Protein AF-A0A0V0JAF9-F1 (afdb_monomer_lite)

Organism: Schistocephalus solidus (NCBI:txid70667)

Structure (mmCIF, N/CA/C/O backbone):
data_AF-A0A0V0JAF9-F1
#
_entry.id   AF-A0A0V0JAF9-F1
#
loop_
_atom_site.group_PDB
_atom_site.id
_atom_site.type_symbol
_atom_site.label_atom_id
_atom_site.label_alt_id
_atom_site.label_comp_id
_atom_site.label_asym_id
_atom_site.label_entity_id
_atom_site.label_seq_id
_atom_site.pdbx_PDB_ins_code
_atom_site.Cartn_x
_atom_site.Cartn_y
_atom_site.Cartn_z
_atom_site.occupancy
_atom_site.B_iso_or_equiv
_atom_site.auth_seq_id
_atom_site.auth_comp_id
_atom_site.auth_asym_id
_atom_site.auth_atom_id
_atom_site.pdbx_PDB_model_num
ATOM 1 N N . MET A 1 1 ? 17.441 -32.009 44.422 1.00 49.28 1 MET A N 1
ATOM 2 C CA . MET A 1 1 ? 18.018 -32.327 43.093 1.00 49.28 1 MET A CA 1
ATOM 3 C C . MET A 1 1 ? 17.038 -32.180 41.913 1.00 49.28 1 MET A C 1
ATOM 5 O O . MET A 1 1 ? 17.427 -32.505 40.806 1.00 49.28 1 MET A O 1
ATOM 9 N N . CYS A 1 2 ? 15.833 -31.607 42.082 1.00 42.22 2 CYS A N 1
ATOM 10 C CA . CYS A 1 2 ? 14.922 -31.276 40.962 1.00 42.22 2 CYS A CA 1
ATOM 11 C C . CYS A 1 2 ? 14.940 -29.795 40.531 1.00 42.22 2 CYS A C 1
ATOM 13 O O . CYS A 1 2 ? 14.316 -29.450 39.538 1.00 42.22 2 CYS A O 1
ATOM 15 N N . LEU A 1 3 ? 15.659 -28.916 41.239 1.00 40.66 3 LEU A N 1
ATOM 16 C CA . LEU A 1 3 ? 15.696 -27.472 40.948 1.00 40.66 3 LEU A CA 1
ATOM 17 C C . LEU A 1 3 ? 16.784 -27.053 39.940 1.00 40.66 3 LEU A C 1
ATOM 19 O O . LEU A 1 3 ? 16.809 -25.902 39.525 1.00 40.66 3 LEU A O 1
ATOM 23 N N . LEU A 1 4 ? 17.661 -27.972 39.518 1.00 44.88 4 LEU A N 1
ATOM 24 C CA . LEU A 1 4 ? 18.767 -27.685 38.589 1.00 44.88 4 LEU A CA 1
ATOM 25 C C . LEU A 1 4 ? 18.471 -28.043 37.122 1.00 44.88 4 LEU A C 1
ATOM 27 O O . LEU A 1 4 ? 19.238 -27.659 36.247 1.00 44.88 4 LEU A O 1
ATOM 31 N N . LEU A 1 5 ? 17.358 -28.726 36.829 1.00 45.47 5 LEU A N 1
ATOM 32 C CA . LEU A 1 5 ? 16.983 -29.101 35.455 1.00 45.47 5 LEU A CA 1
ATOM 33 C C . LEU A 1 5 ? 16.088 -28.068 34.749 1.00 45.47 5 LEU A C 1
ATOM 35 O O . LEU A 1 5 ? 15.947 -28.127 33.534 1.00 45.47 5 LEU A O 1
ATOM 39 N N . ALA A 1 6 ? 15.546 -27.079 35.468 1.00 48.38 6 ALA A N 1
ATOM 40 C CA . ALA A 1 6 ? 14.730 -26.015 34.869 1.00 48.38 6 ALA A CA 1
ATOM 41 C C . ALA A 1 6 ? 15.555 -24.930 34.145 1.00 48.38 6 ALA A C 1
ATOM 43 O O . ALA A 1 6 ? 14.993 -24.114 33.422 1.00 48.38 6 ALA A O 1
ATOM 44 N N . LEU A 1 7 ? 16.885 -24.923 34.307 1.00 47.88 7 LEU A N 1
ATOM 45 C CA . LEU A 1 7 ? 17.775 -23.975 33.626 1.00 47.88 7 LEU A CA 1
ATOM 46 C C . LEU A 1 7 ? 18.243 -24.462 32.244 1.00 47.88 7 LEU A C 1
ATOM 48 O O . LEU A 1 7 ? 18.762 -23.662 31.475 1.00 47.88 7 LEU A O 1
ATOM 52 N N . PHE A 1 8 ? 18.040 -25.741 31.902 1.00 49.44 8 PHE A N 1
ATOM 53 C CA . PHE A 1 8 ? 18.530 -26.314 30.639 1.00 49.44 8 PHE A CA 1
ATOM 54 C C . PHE A 1 8 ? 17.465 -26.425 29.535 1.00 49.44 8 PHE A C 1
ATOM 56 O O . PHE A 1 8 ? 17.809 -26.626 28.375 1.00 49.44 8 PHE A O 1
ATOM 63 N N . THR A 1 9 ? 16.181 -26.237 29.854 1.00 56.19 9 THR A N 1
ATOM 64 C CA . THR A 1 9 ? 15.072 -26.310 28.877 1.00 56.19 9 THR A CA 1
ATOM 65 C C . THR A 1 9 ? 14.263 -25.014 28.783 1.00 56.19 9 THR A C 1
ATOM 67 O O . THR A 1 9 ? 13.082 -25.039 28.455 1.00 56.19 9 THR A O 1
ATOM 70 N N . GLY A 1 10 ? 14.881 -23.870 29.085 1.00 50.91 10 GLY A N 1
ATOM 71 C CA . GLY A 1 10 ? 14.253 -22.547 28.968 1.00 50.91 10 GLY A CA 1
ATOM 72 C C . GLY A 1 10 ? 14.677 -21.742 27.737 1.00 50.91 10 GLY A C 1
ATOM 73 O O . GLY A 1 10 ? 14.163 -20.650 27.533 1.00 50.91 10 GLY A O 1
ATOM 74 N N . LEU A 1 11 ? 15.603 -22.259 26.920 1.00 54.09 11 LEU A N 1
ATOM 75 C CA . LEU A 1 11 ? 16.104 -21.605 25.699 1.00 54.09 11 LEU A CA 1
ATOM 76 C C . LEU A 1 11 ? 15.430 -22.130 24.414 1.00 54.09 11 LEU A C 1
ATOM 78 O O . LEU A 1 11 ? 15.958 -21.965 23.321 1.00 54.09 11 LEU A O 1
ATOM 82 N N . PHE A 1 12 ? 14.287 -22.806 24.557 1.00 44.28 12 PHE A N 1
ATOM 83 C CA . PHE A 1 12 ? 13.551 -23.445 23.461 1.00 44.28 12 PHE A CA 1
ATOM 84 C C . PHE A 1 12 ? 12.079 -23.022 23.383 1.00 44.28 12 PHE A C 1
ATOM 86 O O . PHE A 1 12 ? 11.300 -23.655 22.684 1.00 44.28 12 PHE A O 1
ATOM 93 N N . PHE A 1 13 ? 11.699 -21.895 23.991 1.00 40.84 13 PHE A N 1
ATOM 94 C CA . PHE A 1 13 ? 10.729 -21.045 23.304 1.00 40.84 13 PHE A CA 1
ATOM 95 C C . PHE A 1 13 ? 11.521 -20.205 22.307 1.00 40.84 13 PHE A C 1
ATOM 97 O O . PHE A 1 13 ? 11.703 -19.000 22.462 1.00 40.84 13 PHE A O 1
ATOM 104 N N . VAL A 1 14 ? 11.976 -20.881 21.246 1.00 47.12 14 VAL A N 1
ATOM 105 C CA . VAL A 1 14 ? 11.866 -20.280 19.926 1.00 47.12 14 VAL A CA 1
ATOM 106 C C . VAL A 1 14 ? 10.374 -20.000 19.811 1.00 47.12 14 VAL A C 1
ATOM 108 O O . VAL A 1 14 ? 9.585 -20.852 19.416 1.00 47.12 14 VAL A O 1
ATOM 111 N N . THR A 1 15 ? 9.955 -18.817 20.260 1.00 45.69 15 THR A N 1
ATOM 112 C CA . THR A 1 15 ? 8.902 -18.140 19.540 1.00 45.69 15 THR A CA 1
ATOM 113 C C . THR A 1 15 ? 9.392 -18.198 18.112 1.00 45.69 15 THR A C 1
ATOM 115 O O . THR A 1 15 ? 10.380 -17.559 17.744 1.00 45.69 15 THR A O 1
ATOM 118 N N . GLU A 1 16 ? 8.763 -19.072 17.337 1.00 41.47 16 GLU A N 1
ATOM 119 C CA . GLU A 1 16 ? 8.655 -18.913 15.908 1.00 41.47 16 GLU A CA 1
ATOM 120 C C . GLU A 1 16 ? 8.063 -17.516 15.745 1.00 41.47 16 GLU A C 1
ATOM 122 O O . GLU A 1 16 ? 6.856 -17.304 15.677 1.00 41.47 16 GLU A O 1
ATOM 127 N N . CYS A 1 17 ? 8.934 -16.509 15.790 1.00 39.41 17 CYS A N 1
ATOM 128 C CA . CYS A 1 17 ? 8.688 -15.267 15.125 1.00 39.41 17 CYS A CA 1
ATOM 129 C C . CYS A 1 17 ? 8.590 -15.734 13.686 1.00 39.41 17 CYS A C 1
ATOM 131 O O . CYS A 1 17 ? 9.607 -15.979 13.034 1.00 39.41 17 CYS A O 1
ATOM 133 N N . SER A 1 18 ? 7.363 -15.998 13.239 1.00 41.38 18 SER A N 1
ATOM 134 C CA . SER A 1 18 ? 7.037 -16.136 11.839 1.00 41.38 18 SER A CA 1
ATOM 135 C C . SER A 1 18 ? 7.357 -14.779 11.222 1.00 41.38 18 SER A C 1
ATOM 137 O O . SER A 1 18 ? 6.475 -13.960 10.970 1.00 41.38 18 SER A O 1
ATOM 139 N N . ALA A 1 19 ? 8.646 -14.511 11.036 1.00 46.09 19 ALA A N 1
ATOM 140 C CA . ALA A 1 19 ? 9.159 -13.516 10.134 1.00 46.09 19 ALA A CA 1
ATOM 141 C C . ALA A 1 19 ? 8.820 -14.051 8.745 1.00 46.09 19 ALA A C 1
ATOM 143 O O . ALA A 1 19 ? 9.664 -14.580 8.030 1.00 46.09 19 ALA A O 1
ATOM 144 N N . GLN A 1 20 ? 7.530 -13.995 8.407 1.00 49.56 20 GLN A N 1
ATOM 145 C CA . GLN A 1 20 ? 7.102 -14.080 7.030 1.00 49.56 20 GLN A CA 1
ATOM 146 C C . GLN A 1 20 ? 7.801 -12.914 6.338 1.00 49.56 20 GLN A C 1
ATOM 148 O O . GLN A 1 20 ? 7.602 -11.766 6.756 1.00 49.56 20 GLN A O 1
ATOM 153 N N . PRO A 1 21 ? 8.677 -13.171 5.354 1.00 45.22 21 PRO A N 1
ATOM 154 C CA . PRO A 1 21 ? 9.249 -12.089 4.582 1.00 45.22 21 PRO A CA 1
ATOM 155 C C . PRO A 1 21 ? 8.079 -11.321 3.964 1.00 45.22 21 PRO A C 1
ATOM 157 O O . PRO A 1 21 ? 7.233 -11.921 3.311 1.00 45.22 21 PRO A O 1
ATOM 160 N N . GLY A 1 22 ? 8.022 -10.023 4.277 1.00 56.38 22 GLY A N 1
ATOM 161 C CA . GLY A 1 22 ? 7.146 -8.989 3.726 1.00 56.38 22 GLY A CA 1
ATOM 162 C C . GLY A 1 22 ? 5.855 -9.474 3.075 1.00 56.38 22 GLY A C 1
ATOM 163 O O . GLY A 1 22 ? 5.860 -9.881 1.917 1.00 56.38 22 GLY A O 1
ATOM 164 N N . ASN A 1 23 ? 4.742 -9.314 3.788 1.00 66.75 23 ASN A N 1
ATOM 165 C CA . ASN A 1 23 ? 3.385 -9.486 3.282 1.00 66.75 23 ASN A CA 1
ATOM 166 C C . ASN A 1 23 ? 3.047 -8.396 2.230 1.00 6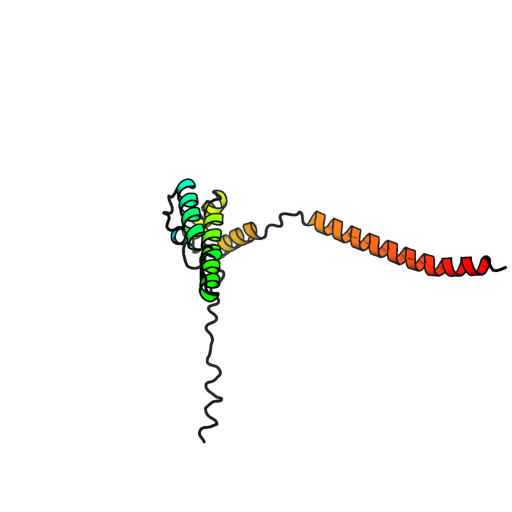6.75 23 ASN A C 1
ATOM 168 O O . ASN A 1 23 ? 2.198 -7.536 2.434 1.00 66.75 23 ASN A O 1
ATOM 172 N N . ILE A 1 24 ? 3.754 -8.370 1.101 1.00 79.44 24 ILE A N 1
ATOM 173 C CA . ILE A 1 24 ? 3.521 -7.378 0.053 1.00 79.44 24 ILE A CA 1
ATOM 174 C C . ILE A 1 24 ? 2.061 -7.471 -0.410 1.00 79.44 24 ILE A C 1
ATOM 176 O O . ILE A 1 24 ? 1.531 -8.556 -0.648 1.00 79.44 24 ILE A O 1
ATOM 180 N N . TYR A 1 25 ? 1.392 -6.320 -0.474 1.00 88.56 25 TYR A N 1
ATOM 181 C CA . TYR A 1 25 ? -0.044 -6.204 -0.744 1.00 88.56 25 TYR A CA 1
ATOM 182 C C . TYR A 1 25 ? -0.947 -6.785 0.368 1.00 88.56 25 TYR A C 1
ATOM 184 O O . TYR A 1 25 ? -1.064 -6.180 1.431 1.00 88.56 25 TYR A O 1
ATOM 192 N N . CYS A 1 26 ? -1.623 -7.912 0.115 1.00 89.62 26 CYS A N 1
ATOM 193 C CA . CYS A 1 26 ? -2.659 -8.498 0.981 1.00 89.62 26 CYS A CA 1
ATOM 194 C C . CYS A 1 26 ? -2.145 -9.654 1.864 1.00 89.62 26 CYS A C 1
ATOM 196 O O . CYS A 1 26 ? -2.900 -10.256 2.629 1.00 89.62 26 CYS A O 1
ATOM 198 N N . GLY A 1 27 ? -0.842 -9.932 1.804 1.00 86.62 27 GLY A N 1
ATOM 199 C CA . GLY A 1 27 ? -0.175 -10.948 2.606 1.00 86.62 27 GLY A CA 1
ATOM 200 C C . GLY A 1 27 ? -0.388 -12.370 2.118 1.00 86.62 27 GLY A C 1
ATOM 201 O O . GLY A 1 27 ? 0.004 -12.684 1.003 1.00 86.62 27 GLY A O 1
ATOM 202 N N . GLN A 1 28 ? -0.917 -13.248 2.976 1.00 84.44 28 GLN A N 1
ATOM 203 C CA . GLN A 1 28 ? -1.033 -14.677 2.658 1.00 84.44 28 GLN A CA 1
ATOM 204 C C . GLN A 1 28 ? -2.156 -15.000 1.664 1.00 84.44 28 GLN A C 1
ATOM 206 O O . GLN A 1 28 ? -2.096 -16.032 1.006 1.00 84.44 28 GLN A O 1
ATOM 211 N N . GLN A 1 29 ? -3.178 -14.147 1.587 1.00 89.62 29 GLN A N 1
ATOM 212 C CA . GLN A 1 29 ? -4.315 -14.303 0.679 1.00 89.62 29 GLN A CA 1
ATOM 213 C C . GLN A 1 29 ? -4.171 -13.360 -0.508 1.00 89.62 29 GLN A C 1
ATOM 215 O O . GLN A 1 29 ? -3.602 -12.267 -0.386 1.00 89.62 29 GLN A O 1
ATOM 220 N N . THR A 1 30 ? -4.734 -13.751 -1.651 1.00 93.50 30 THR A N 1
ATOM 221 C CA . THR A 1 30 ? -4.780 -12.844 -2.799 1.00 93.50 30 THR A CA 1
ATOM 222 C C . THR A 1 30 ? -5.752 -11.693 -2.529 1.00 93.50 30 THR A C 1
ATOM 224 O O . THR A 1 30 ? -6.753 -11.841 -1.830 1.00 93.50 30 THR A O 1
ATOM 227 N N . CYS A 1 31 ? -5.501 -10.511 -3.090 1.00 94.81 31 CYS A N 1
ATOM 228 C CA . CYS A 1 31 ? -6.403 -9.369 -2.927 1.00 94.81 31 CYS A CA 1
ATOM 229 C C . CYS A 1 31 ? -7.790 -9.636 -3.546 1.00 94.81 31 CYS A C 1
ATOM 231 O O . CYS A 1 31 ? -8.791 -9.070 -3.106 1.00 94.81 31 CYS A O 1
ATOM 233 N N . TYR A 1 32 ? -7.855 -10.536 -4.531 1.00 96.12 32 TYR A N 1
ATOM 234 C CA . TYR A 1 32 ? -9.098 -11.035 -5.114 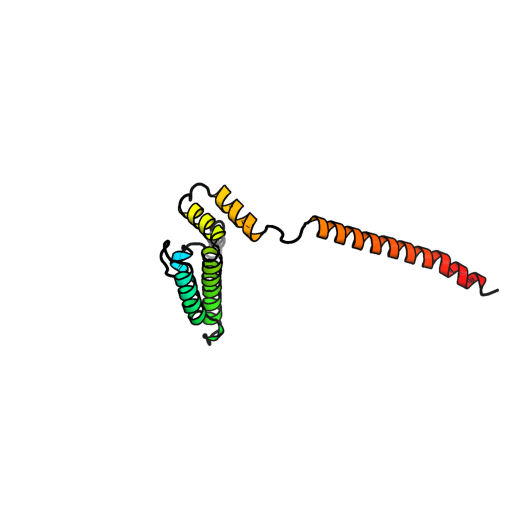1.00 96.12 32 TYR A CA 1
ATOM 235 C C . TYR A 1 32 ? -9.890 -11.890 -4.115 1.00 96.12 32 TYR A C 1
ATOM 237 O O . TYR A 1 32 ? -11.088 -11.668 -3.944 1.00 96.12 32 TYR A O 1
ATOM 245 N N . GLU A 1 33 ? -9.220 -12.794 -3.393 1.00 95.12 33 GLU A N 1
ATOM 246 C CA . GLU A 1 33 ? -9.826 -13.599 -2.323 1.00 95.12 33 GLU A CA 1
ATOM 247 C C . GLU A 1 33 ? -10.323 -12.738 -1.162 1.00 95.12 33 GLU A C 1
ATOM 249 O O . GLU A 1 33 ? -11.450 -12.930 -0.711 1.00 95.12 33 GLU A O 1
ATOM 254 N N . VAL A 1 34 ? -9.534 -11.747 -0.728 1.00 94.44 34 VAL A N 1
ATOM 255 C CA . VAL A 1 34 ? -9.920 -10.823 0.356 1.00 94.44 34 VAL A CA 1
ATOM 256 C C . VAL A 1 34 ? -11.215 -10.073 0.021 1.00 94.44 34 VAL A C 1
ATOM 258 O O . VAL A 1 34 ? -12.052 -9.851 0.894 1.00 94.44 34 VAL A O 1
ATOM 261 N N . LEU A 1 35 ? -11.410 -9.688 -1.244 1.00 95.06 35 LEU A N 1
ATOM 262 C CA . LEU A 1 35 ? -12.650 -9.047 -1.695 1.00 95.06 35 LEU A CA 1
ATOM 263 C C . LEU A 1 35 ? -13.741 -10.038 -2.128 1.00 95.06 35 LEU A C 1
ATOM 265 O O . LEU A 1 35 ? -14.875 -9.615 -2.360 1.00 95.06 35 LEU A O 1
ATOM 269 N N . GLY A 1 36 ? -13.429 -11.330 -2.245 1.00 95.19 36 GLY A N 1
A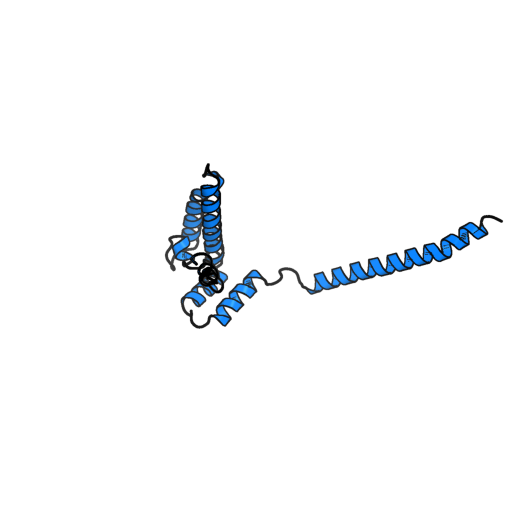TOM 270 C CA . GLY A 1 36 ? -14.347 -12.358 -2.735 1.00 95.19 36 GLY A CA 1
ATOM 271 C C . GLY A 1 36 ? -14.765 -12.158 -4.195 1.00 95.19 36 GLY A C 1
ATOM 272 O O . GLY A 1 36 ? -15.923 -12.394 -4.542 1.00 95.19 36 GLY A O 1
ATOM 273 N N . VAL A 1 37 ? -13.858 -11.674 -5.047 1.00 96.38 37 VAL A N 1
ATOM 274 C CA . VAL A 1 37 ? -14.114 -11.399 -6.472 1.00 96.38 37 VAL A CA 1
ATOM 275 C C . VAL A 1 37 ? -13.197 -12.228 -7.369 1.00 96.38 37 VAL A C 1
ATOM 277 O O . VAL A 1 37 ? -12.113 -12.627 -6.961 1.00 96.38 37 VAL A O 1
ATOM 280 N N . SER A 1 38 ? -13.628 -12.485 -8.607 1.00 95.56 38 SER A N 1
ATOM 281 C CA . SER A 1 38 ? -12.786 -13.159 -9.606 1.00 95.56 38 SER A CA 1
ATOM 282 C C . SER A 1 38 ? -11.644 -12.253 -10.081 1.00 95.56 38 SER A C 1
ATOM 284 O O . SER A 1 38 ? -11.784 -11.027 -10.081 1.00 95.56 38 SER A O 1
ATOM 286 N N . ARG A 1 39 ? -10.555 -12.854 -10.574 1.00 93.94 39 ARG A N 1
ATOM 287 C CA . ARG A 1 39 ? -9.454 -12.140 -11.240 1.00 93.94 39 ARG A CA 1
ATOM 288 C C . ARG A 1 39 ? -9.928 -11.351 -12.464 1.00 93.94 39 ARG A C 1
ATOM 290 O O . ARG A 1 39 ? -9.399 -10.279 -12.724 1.00 93.94 39 ARG A O 1
ATOM 297 N N . ASP A 1 40 ? -10.981 -11.815 -13.137 1.00 93.38 40 ASP A N 1
ATOM 298 C CA . ASP A 1 40 ? -11.590 -11.146 -14.300 1.00 93.38 40 ASP A CA 1
ATOM 299 C C . ASP A 1 40 ? -12.658 -10.105 -13.923 1.00 93.38 40 ASP A C 1
ATOM 301 O O . ASP A 1 40 ? -13.359 -9.573 -14.784 1.00 93.38 40 ASP A O 1
ATOM 305 N N . ALA A 1 41 ? -12.845 -9.822 -12.629 1.00 93.94 41 ALA A N 1
ATOM 306 C CA . ALA A 1 41 ? -13.865 -8.882 -12.190 1.00 93.94 41 ALA A CA 1
ATOM 307 C C . ALA A 1 41 ? -13.584 -7.463 -12.706 1.00 93.94 41 ALA A C 1
ATOM 309 O O . ALA A 1 41 ? -12.464 -6.944 -12.619 1.00 93.94 41 ALA A O 1
ATOM 310 N N . ASP A 1 42 ? -14.639 -6.811 -13.190 1.00 95.00 42 ASP A N 1
ATOM 311 C CA . ASP A 1 42 ? -14.600 -5.401 -13.560 1.00 95.00 42 ASP A CA 1
ATOM 312 C C . ASP A 1 42 ? -14.494 -4.498 -12.314 1.00 95.00 42 ASP A C 1
ATOM 314 O O . ASP A 1 42 ? -14.905 -4.865 -11.206 1.00 95.00 42 ASP A O 1
ATOM 318 N N . LEU A 1 43 ? -13.985 -3.278 -12.499 1.00 94.81 43 LEU A N 1
ATOM 319 C CA . LEU A 1 43 ? -13.840 -2.266 -11.448 1.00 94.81 43 LEU A CA 1
ATOM 320 C C . LEU A 1 43 ? -15.157 -2.001 -10.706 1.00 94.81 43 LEU A C 1
ATOM 322 O O . LEU A 1 43 ? -15.154 -1.788 -9.491 1.00 94.81 43 LEU A O 1
ATOM 326 N N . SER A 1 44 ? -16.292 -2.060 -11.407 1.00 95.06 44 SER A N 1
ATOM 327 C CA . SER A 1 44 ? -17.618 -1.896 -10.804 1.00 95.06 44 SER A CA 1
ATOM 328 C C . SER A 1 44 ? -17.944 -2.993 -9.777 1.00 95.06 44 SER A C 1
ATOM 330 O O . SER A 1 44 ? -18.451 -2.700 -8.687 1.00 95.06 44 SER A O 1
ATOM 332 N N . ALA A 1 45 ? -17.606 -4.250 -10.080 1.00 95.94 45 ALA A N 1
ATOM 333 C CA . ALA A 1 45 ? -17.800 -5.391 -9.190 1.00 95.94 45 ALA A CA 1
ATOM 334 C C . ALA A 1 45 ? -16.875 -5.305 -7.969 1.00 95.94 45 ALA A C 1
ATOM 336 O O . ALA A 1 45 ? -17.333 -5.480 -6.837 1.00 95.94 45 ALA A O 1
ATOM 337 N N . ILE A 1 46 ? -15.612 -4.933 -8.189 1.00 96.19 46 ILE A N 1
ATOM 338 C CA . ILE A 1 46 ? -14.611 -4.715 -7.136 1.00 96.19 46 ILE A CA 1
ATOM 339 C C . ILE A 1 46 ? -15.080 -3.617 -6.171 1.00 96.19 46 ILE A C 1
ATOM 341 O O . ILE A 1 46 ? -15.086 -3.800 -4.952 1.00 96.19 46 ILE A O 1
ATOM 345 N N . GLN A 1 47 ? -15.568 -2.492 -6.700 1.00 95.88 47 GLN A N 1
ATOM 346 C CA . GLN A 1 47 ? -16.076 -1.392 -5.884 1.00 95.88 47 GLN A CA 1
ATOM 347 C C . GLN A 1 47 ? -17.336 -1.782 -5.096 1.00 95.88 47 GLN A C 1
ATOM 349 O O . GLN A 1 47 ? -17.505 -1.368 -3.944 1.00 95.88 47 GLN A O 1
ATOM 354 N N . LYS A 1 48 ? -18.231 -2.581 -5.688 1.00 96.38 48 LYS A N 1
ATOM 355 C CA . LYS A 1 48 ? -19.431 -3.087 -5.008 1.00 96.38 48 LYS A CA 1
ATOM 356 C C . LYS A 1 48 ? -19.069 -4.032 -3.859 1.00 96.38 48 LYS A C 1
ATOM 358 O O . LYS A 1 48 ? -19.627 -3.878 -2.769 1.00 96.38 48 LYS A O 1
ATOM 363 N N . ALA A 1 49 ? -18.137 -4.956 -4.087 1.00 96.88 49 ALA A N 1
ATOM 364 C CA . ALA A 1 49 ? -17.640 -5.887 -3.078 1.00 96.88 49 ALA A CA 1
ATOM 365 C C . ALA A 1 49 ? -16.994 -5.137 -1.905 1.00 96.88 49 ALA A C 1
ATOM 367 O O . ALA A 1 49 ? -17.426 -5.301 -0.762 1.00 96.88 49 ALA A O 1
ATOM 368 N N . TYR A 1 50 ? -16.083 -4.203 -2.199 1.00 96.62 50 TYR A N 1
ATOM 369 C CA . TYR A 1 50 ? -15.453 -3.341 -1.197 1.00 96.62 50 TYR A CA 1
ATOM 370 C C . TYR A 1 50 ? -16.485 -2.601 -0.336 1.00 96.62 50 TYR A C 1
ATOM 372 O O . TYR A 1 50 ? -16.449 -2.683 0.888 1.00 96.62 50 TYR A O 1
ATOM 380 N N . ARG A 1 51 ? -17.469 -1.929 -0.954 1.00 95.12 51 ARG A N 1
ATOM 381 C CA . ARG A 1 51 ? -18.517 -1.200 -0.214 1.00 95.12 51 ARG A CA 1
ATOM 382 C C . ARG A 1 51 ? -19.351 -2.120 0.681 1.00 95.12 51 ARG A C 1
ATOM 384 O O . ARG A 1 51 ? -19.821 -1.677 1.728 1.00 95.12 51 ARG A O 1
ATOM 391 N N . SER A 1 52 ? -19.591 -3.361 0.259 1.00 95.19 52 SER A N 1
ATOM 392 C CA . SER A 1 52 ? -20.316 -4.352 1.058 1.00 95.19 52 SER A CA 1
ATOM 393 C C . SER A 1 52 ? -19.509 -4.771 2.284 1.00 95.19 52 SER A C 1
ATOM 395 O O . SER A 1 52 ? -20.007 -4.658 3.403 1.00 95.19 52 SER A O 1
ATOM 397 N N . LEU A 1 53 ? -18.254 -5.174 2.077 1.00 94.38 53 LEU A N 1
ATOM 398 C CA . LEU A 1 53 ? -17.355 -5.656 3.125 1.00 94.38 53 LEU A CA 1
ATOM 399 C C . LEU A 1 53 ? -16.973 -4.547 4.115 1.00 94.38 53 LEU A C 1
ATOM 401 O O . LEU A 1 53 ? -17.038 -4.753 5.324 1.00 94.38 53 LEU A O 1
ATOM 405 N N . ALA A 1 54 ? -16.706 -3.332 3.629 1.00 93.06 54 ALA A N 1
ATOM 406 C CA . ALA A 1 54 ? -16.411 -2.167 4.462 1.00 93.06 54 ALA A CA 1
ATOM 407 C C . ALA A 1 54 ? -17.542 -1.850 5.455 1.00 93.06 54 ALA A C 1
ATOM 409 O O . ALA A 1 54 ? -17.285 -1.504 6.603 1.00 93.06 54 ALA A O 1
ATOM 410 N N . ARG A 1 55 ? -18.811 -2.012 5.048 1.00 91.62 55 ARG A N 1
ATOM 411 C CA . ARG A 1 55 ? -19.966 -1.847 5.950 1.00 91.62 55 ARG A CA 1
ATOM 412 C C . ARG A 1 55 ? -20.160 -3.014 6.913 1.00 91.62 55 ARG A C 1
ATOM 414 O O . ARG A 1 55 ? -20.925 -2.868 7.865 1.00 91.62 55 ARG A O 1
ATOM 421 N N . GLN A 1 56 ? -19.589 -4.182 6.645 1.00 89.69 56 GLN A N 1
ATOM 422 C CA . GLN A 1 56 ? -19.695 -5.349 7.523 1.00 89.69 56 GLN A CA 1
ATOM 423 C C . GLN A 1 56 ? -18.625 -5.304 8.613 1.00 89.69 56 GLN A C 1
ATOM 425 O O . GLN A 1 56 ? -18.964 -5.480 9.778 1.00 89.69 56 GLN A O 1
ATOM 430 N N . HIS A 1 57 ? -17.391 -4.965 8.236 1.00 90.69 57 HIS A N 1
ATOM 431 C CA . HIS A 1 57 ? -16.220 -4.924 9.115 1.00 90.69 57 HIS A CA 1
ATOM 432 C C . HIS A 1 57 ? -15.922 -3.530 9.692 1.00 90.69 57 HIS A C 1
ATOM 434 O O . HIS A 1 57 ? -14.829 -3.286 10.192 1.00 90.69 57 HIS A O 1
ATOM 440 N N . HIS A 1 58 ? -16.871 -2.590 9.635 1.00 86.81 58 HIS A N 1
ATOM 441 C CA . HIS A 1 58 ? -16.667 -1.271 10.234 1.00 86.81 58 HIS A CA 1
ATOM 442 C C . HIS A 1 58 ? -16.568 -1.386 11.770 1.00 86.81 58 HIS A C 1
ATOM 444 O O . HIS A 1 58 ? -17.487 -1.945 12.382 1.00 86.81 58 HIS A O 1
ATOM 450 N N . PRO A 1 59 ? -15.532 -0.820 12.421 1.00 85.38 59 PRO A N 1
ATOM 451 C CA . PRO A 1 59 ? -15.314 -0.979 13.862 1.00 85.38 59 PRO A CA 1
ATOM 452 C C . PRO A 1 59 ? -16.487 -0.467 14.717 1.00 85.38 59 PRO A C 1
ATOM 454 O O . PRO A 1 59 ? -16.781 -1.053 15.759 1.00 85.38 59 PRO A O 1
ATOM 457 N N . ASP A 1 60 ? -17.231 0.546 14.252 1.00 86.88 60 ASP A N 1
ATOM 458 C CA . ASP A 1 60 ? -18.410 1.084 14.963 1.00 86.88 60 ASP A CA 1
ATOM 459 C C . ASP A 1 60 ? -19.545 0.074 15.173 1.00 86.88 60 ASP A C 1
ATOM 461 O O . ASP A 1 60 ? -20.384 0.262 16.052 1.00 86.88 60 ASP A O 1
ATOM 465 N N . LYS A 1 61 ? -19.595 -1.014 14.397 1.00 84.50 61 LYS A N 1
ATOM 466 C CA . LYS A 1 61 ? -20.641 -2.036 14.543 1.00 84.50 61 LYS A CA 1
ATOM 467 C C . LYS A 1 61 ? -20.391 -3.011 15.686 1.00 84.50 61 LYS A C 1
ATOM 469 O O . LYS A 1 61 ? -21.273 -3.806 16.012 1.00 84.50 61 LYS A O 1
ATOM 474 N N . HIS A 1 62 ? -19.207 -2.981 16.288 1.00 84.44 62 HIS A N 1
ATOM 475 C CA . HIS A 1 62 ? -18.806 -3.952 17.293 1.00 84.44 62 HIS A CA 1
ATOM 476 C C . HIS A 1 62 ? -18.758 -3.312 18.682 1.00 84.44 62 HIS A C 1
ATOM 478 O O . HIS A 1 62 ? -18.087 -2.311 18.905 1.00 84.44 62 HIS A O 1
ATOM 484 N N . ALA A 1 63 ? -19.470 -3.909 19.640 1.00 80.19 63 ALA A N 1
ATOM 485 C CA . ALA A 1 63 ? -19.601 -3.360 20.992 1.00 80.19 63 ALA A CA 1
ATOM 486 C C . ALA A 1 63 ? -18.363 -3.601 21.879 1.00 80.19 63 ALA A C 1
ATOM 488 O O . ALA A 1 63 ? -18.024 -2.767 22.712 1.00 80.19 63 ALA A O 1
ATOM 489 N N . THR A 1 64 ? -17.675 -4.731 21.704 1.00 88.81 64 THR A N 1
ATOM 490 C CA . THR A 1 64 ? -16.546 -5.156 22.549 1.00 88.81 64 THR A CA 1
ATOM 491 C C . THR A 1 64 ? -15.205 -4.788 21.924 1.00 88.81 64 THR A C 1
ATOM 493 O O . THR A 1 64 ? -15.034 -4.958 20.716 1.00 88.81 64 THR A O 1
ATOM 496 N N . GLN A 1 65 ? -14.230 -4.387 22.744 1.00 85.69 65 GLN A N 1
ATOM 497 C CA . GLN A 1 65 ? -12.910 -3.949 22.275 1.00 85.69 65 GLN A CA 1
ATOM 498 C C . GLN A 1 65 ? -12.184 -5.005 21.427 1.00 85.69 65 GLN A C 1
ATOM 500 O O . GLN A 1 65 ? -11.662 -4.680 20.368 1.00 85.69 65 GLN A O 1
ATOM 505 N N . GLU A 1 66 ? -12.229 -6.278 21.822 1.00 87.06 66 GLU A N 1
ATOM 506 C CA . GLU A 1 66 ? -11.610 -7.378 21.063 1.00 87.06 66 GLU A CA 1
ATOM 507 C C . GLU A 1 66 ? -12.176 -7.499 19.640 1.00 87.06 66 GLU A C 1
ATOM 509 O O . GLU A 1 66 ? -11.437 -7.628 18.666 1.00 87.06 66 GLU A O 1
ATOM 514 N N . ARG A 1 67 ? -13.501 -7.380 19.501 1.00 85.50 67 ARG A N 1
ATOM 515 C CA . ARG A 1 67 ? -14.172 -7.425 18.194 1.00 85.50 67 ARG A CA 1
ATOM 516 C C . ARG A 1 67 ? -13.887 -6.183 17.354 1.00 85.50 67 ARG A C 1
ATOM 518 O O . ARG A 1 67 ? -13.828 -6.305 16.138 1.00 85.50 67 ARG A O 1
ATOM 525 N N . LYS A 1 68 ? -13.695 -5.015 17.978 1.00 87.94 68 LYS A N 1
ATOM 526 C CA . LYS A 1 68 ? -13.278 -3.794 17.269 1.00 87.94 68 LYS A CA 1
ATOM 527 C C . LYS A 1 68 ? -11.891 -3.957 16.659 1.00 87.94 68 LYS A C 1
ATOM 529 O O . LYS A 1 68 ? -11.730 -3.662 15.484 1.00 87.94 68 LYS A O 1
ATOM 534 N N . VAL A 1 69 ? -10.938 -4.489 17.425 1.00 89.31 69 VAL A N 1
ATOM 535 C CA . VAL A 1 69 ? -9.572 -4.746 16.943 1.00 89.31 69 VAL A CA 1
ATOM 536 C C . VAL A 1 69 ? -9.579 -5.759 15.795 1.00 89.31 69 VAL A C 1
ATOM 538 O O . VAL A 1 69 ? -8.954 -5.523 14.765 1.00 89.31 69 VAL A O 1
ATOM 541 N N . ALA A 1 70 ? -10.330 -6.857 15.926 1.00 88.38 70 ALA A N 1
ATOM 542 C CA . ALA A 1 70 ? -10.454 -7.843 14.850 1.00 88.38 70 ALA A CA 1
ATOM 543 C C . ALA A 1 70 ? -11.099 -7.250 13.582 1.00 88.38 70 ALA A C 1
ATOM 545 O O . ALA A 1 70 ? -10.639 -7.503 12.470 1.00 88.38 70 ALA A O 1
ATOM 546 N N . ALA A 1 71 ? -12.144 -6.433 13.741 1.00 88.81 71 ALA A N 1
ATOM 547 C CA . ALA A 1 71 ? -12.808 -5.763 12.627 1.00 88.81 71 ALA A CA 1
ATOM 548 C C . ALA A 1 71 ? -11.905 -4.727 11.946 1.00 88.81 71 ALA A C 1
ATOM 550 O O . ALA A 1 71 ? -11.881 -4.660 10.723 1.00 88.81 71 ALA A O 1
ATOM 551 N N . GLU A 1 72 ? -11.121 -3.971 12.715 1.00 89.25 72 GLU A N 1
ATOM 552 C CA . GLU A 1 72 ? -10.146 -3.009 12.198 1.00 89.25 72 GLU A CA 1
ATOM 553 C C . GLU A 1 72 ? -9.054 -3.694 11.371 1.00 89.25 72 GLU A C 1
ATOM 555 O O . GLU A 1 72 ? -8.766 -3.262 10.255 1.00 89.25 72 GLU A O 1
ATOM 560 N N . GLN A 1 73 ? -8.487 -4.797 11.868 1.00 89.06 73 GLN A N 1
ATOM 561 C CA . GLN A 1 73 ? -7.489 -5.570 11.126 1.00 89.06 73 GLN A CA 1
ATOM 562 C C . GLN A 1 73 ? -8.038 -6.066 9.787 1.00 89.06 73 GLN A C 1
ATOM 564 O O . GLN A 1 73 ? -7.368 -5.955 8.759 1.00 89.06 73 GLN A O 1
ATOM 569 N N . GLU A 1 74 ? -9.266 -6.582 9.783 1.00 90.00 74 GLU A N 1
A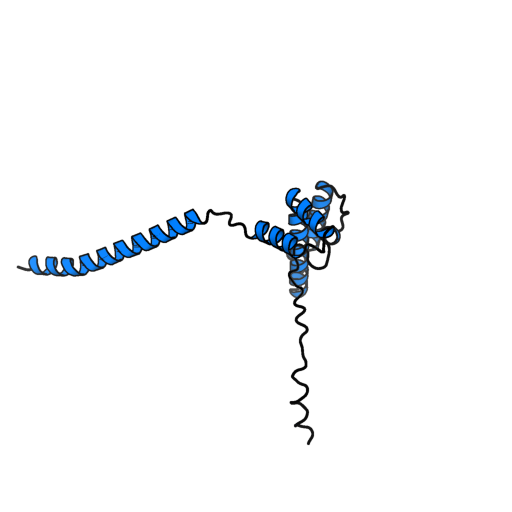TOM 570 C CA . GLU A 1 74 ? -9.903 -7.062 8.560 1.00 90.00 74 GLU A CA 1
ATOM 571 C C . GLU A 1 74 ? -10.257 -5.911 7.612 1.00 90.00 74 GLU A C 1
ATOM 573 O O . GLU A 1 74 ? -10.029 -5.990 6.406 1.00 90.00 74 GLU A O 1
ATOM 578 N N . PHE A 1 75 ? -10.717 -4.786 8.158 1.00 92.38 75 PHE A N 1
ATOM 579 C CA . PHE A 1 75 ? -10.987 -3.575 7.396 1.00 92.38 75 PHE A CA 1
ATOM 580 C C . PHE A 1 75 ? -9.731 -3.044 6.694 1.00 92.38 75 PHE A C 1
ATOM 582 O O . PHE A 1 75 ? -9.803 -2.682 5.519 1.00 92.38 75 PHE A O 1
ATOM 589 N N . ILE A 1 76 ? -8.575 -3.042 7.368 1.00 91.56 76 ILE A N 1
ATOM 590 C CA . ILE A 1 76 ? -7.292 -2.638 6.772 1.00 91.56 76 ILE A CA 1
ATOM 591 C C . ILE A 1 76 ? -6.935 -3.549 5.591 1.00 91.56 76 ILE A C 1
ATOM 593 O O . ILE A 1 76 ? -6.532 -3.048 4.539 1.00 91.56 76 ILE A O 1
ATOM 597 N N . LYS A 1 77 ? -7.120 -4.870 5.717 1.00 92.25 77 LYS A N 1
ATOM 598 C CA . LYS A 1 77 ? -6.882 -5.809 4.607 1.00 92.25 77 LYS A CA 1
ATOM 599 C C . LYS A 1 77 ? -7.814 -5.544 3.427 1.00 92.25 77 LYS A C 1
ATOM 601 O O . LYS A 1 77 ? -7.341 -5.436 2.300 1.00 92.25 77 LYS A O 1
ATOM 606 N N . ILE A 1 78 ? -9.114 -5.378 3.683 1.00 94.69 78 ILE A N 1
ATOM 607 C CA . ILE A 1 78 ? -10.128 -5.078 2.658 1.00 94.69 78 ILE A CA 1
ATOM 608 C C . ILE A 1 78 ? -9.804 -3.761 1.939 1.00 94.69 78 ILE A C 1
ATOM 610 O O . ILE A 1 78 ? -9.886 -3.681 0.712 1.00 94.69 78 ILE A O 1
ATOM 614 N N . ALA A 1 79 ? -9.416 -2.728 2.689 1.00 94.62 79 ALA A N 1
ATOM 615 C CA . ALA A 1 79 ? -9.007 -1.444 2.132 1.00 94.62 79 ALA A CA 1
ATOM 616 C C . ALA A 1 79 ? -7.748 -1.579 1.268 1.00 94.62 79 ALA A C 1
ATOM 618 O O . ALA A 1 79 ? -7.736 -1.089 0.141 1.00 94.62 79 ALA A O 1
ATOM 619 N N . THR A 1 80 ? -6.739 -2.311 1.747 1.00 93.44 80 THR A N 1
ATOM 620 C CA . THR A 1 80 ? -5.502 -2.574 0.999 1.00 93.44 80 THR A CA 1
ATOM 621 C C . THR A 1 80 ? -5.793 -3.327 -0.300 1.00 93.44 80 THR A C 1
ATOM 623 O O . THR A 1 80 ? -5.328 -2.919 -1.359 1.00 93.44 80 THR A O 1
ATOM 626 N N . ALA A 1 81 ? -6.627 -4.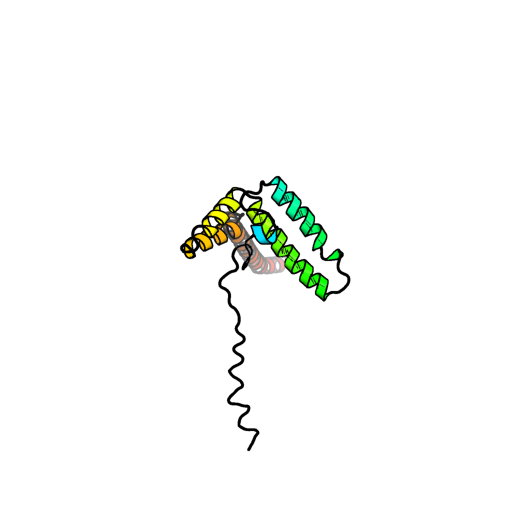369 -0.259 1.00 95.69 81 ALA A N 1
ATOM 627 C CA . ALA A 1 81 ? -7.026 -5.119 -1.448 1.00 95.69 81 ALA A CA 1
ATOM 628 C C . ALA A 1 81 ? -7.718 -4.231 -2.488 1.00 95.69 81 ALA A C 1
ATOM 630 O O . ALA A 1 81 ? -7.409 -4.291 -3.678 1.00 95.69 81 ALA A O 1
ATOM 631 N N . TYR A 1 82 ? -8.622 -3.360 -2.038 1.00 96.44 82 TYR A N 1
ATOM 632 C CA . TYR A 1 82 ? -9.296 -2.415 -2.918 1.00 96.44 82 TYR A CA 1
ATOM 633 C C . TYR A 1 82 ? -8.344 -1.372 -3.512 1.00 96.44 82 TYR A C 1
ATOM 635 O O . TYR A 1 82 ? -8.456 -1.070 -4.697 1.00 96.44 82 TYR A O 1
ATOM 643 N N . GLU A 1 83 ? -7.401 -0.832 -2.734 1.00 93.75 83 GLU A N 1
ATOM 644 C CA . GLU A 1 83 ? -6.406 0.125 -3.237 1.00 93.75 83 GLU A CA 1
ATOM 645 C C . GLU A 1 83 ? -5.600 -0.457 -4.400 1.00 93.75 83 GLU A C 1
ATOM 647 O O . GLU A 1 83 ? -5.443 0.207 -5.423 1.00 93.75 83 GLU A O 1
ATOM 652 N N . VAL A 1 84 ? -5.170 -1.712 -4.258 1.00 94.12 84 VAL A N 1
ATOM 653 C CA . VAL A 1 84 ? -4.359 -2.434 -5.244 1.00 94.12 84 VAL A CA 1
ATOM 654 C C . VAL A 1 84 ? -5.144 -2.733 -6.513 1.00 94.12 84 VAL A C 1
ATOM 656 O O . VAL A 1 84 ? -4.635 -2.539 -7.611 1.00 94.12 84 VAL A O 1
ATOM 659 N N . LEU A 1 85 ? -6.388 -3.192 -6.371 1.00 95.69 85 LEU A N 1
ATOM 660 C CA . LEU A 1 85 ? -7.198 -3.644 -7.502 1.00 95.69 85 LEU A CA 1
ATOM 661 C C . LEU A 1 85 ? -7.954 -2.517 -8.220 1.00 95.69 85 LEU A C 1
ATOM 663 O O . LEU A 1 85 ? -8.412 -2.708 -9.348 1.00 95.69 85 LEU A O 1
ATOM 667 N N . ARG A 1 86 ? -8.120 -1.350 -7.583 1.00 95.12 86 ARG A N 1
ATOM 668 C CA . ARG A 1 86 ? -8.809 -0.190 -8.172 1.00 95.12 86 ARG A CA 1
ATOM 669 C C . ARG A 1 86 ? -7.964 0.514 -9.231 1.00 95.12 86 ARG A C 1
ATOM 671 O O . ARG A 1 86 ? -8.522 1.027 -10.197 1.00 95.12 86 ARG A O 1
ATOM 678 N N . ASP A 1 87 ? -6.657 0.621 -9.012 1.00 94.50 87 ASP A N 1
ATOM 679 C CA . ASP A 1 87 ? -5.741 1.244 -9.968 1.00 94.50 87 ASP A CA 1
ATOM 680 C C . ASP A 1 87 ? -5.332 0.211 -11.023 1.00 94.50 87 ASP A C 1
ATOM 682 O O . ASP A 1 87 ? -4.765 -0.825 -10.691 1.00 94.50 87 ASP A O 1
ATOM 686 N N . ALA A 1 88 ? -5.618 0.493 -12.295 1.00 94.19 88 ALA A N 1
ATOM 687 C CA . ALA A 1 88 ? -5.307 -0.408 -13.400 1.00 94.19 88 ALA A CA 1
ATOM 688 C C . ALA A 1 88 ? -3.802 -0.699 -13.522 1.00 94.19 88 ALA A C 1
ATOM 690 O O . ALA A 1 88 ? -3.424 -1.825 -13.840 1.00 94.19 88 ALA A O 1
ATOM 691 N N . GLU A 1 89 ? -2.942 0.283 -13.239 1.00 93.62 89 GLU A N 1
ATOM 692 C CA . GLU A 1 89 ? -1.490 0.097 -13.301 1.00 93.62 89 GLU A CA 1
ATOM 693 C C . GLU A 1 89 ? -1.014 -0.793 -12.145 1.00 93.62 89 GLU A C 1
ATOM 695 O O . GLU A 1 89 ? -0.288 -1.763 -12.359 1.00 93.62 89 GLU A O 1
ATOM 700 N N . GLN A 1 90 ? -1.494 -0.523 -10.926 1.00 93.38 90 GLN A N 1
ATOM 701 C CA . GLN A 1 90 ? -1.161 -1.328 -9.748 1.00 93.38 90 GLN A CA 1
ATOM 702 C C . GLN A 1 90 ? -1.700 -2.756 -9.850 1.00 93.38 90 GLN A C 1
ATOM 704 O O . GLN A 1 90 ? -1.022 -3.697 -9.441 1.00 93.38 90 GLN A O 1
ATOM 709 N N . ARG A 1 91 ? -2.903 -2.920 -10.411 1.00 95.25 91 ARG A N 1
ATOM 710 C CA . ARG A 1 91 ? -3.507 -4.224 -10.676 1.00 95.25 91 ARG A CA 1
ATOM 711 C C . ARG A 1 91 ? -2.672 -5.016 -11.673 1.00 95.25 91 ARG A C 1
ATOM 713 O O . ARG A 1 91 ? -2.418 -6.182 -11.419 1.00 95.25 91 ARG A O 1
ATOM 720 N N . GLY A 1 92 ? -2.182 -4.380 -12.738 1.00 94.81 92 GLY A N 1
ATOM 721 C CA . GLY A 1 92 ? -1.278 -5.021 -13.695 1.00 94.81 92 GLY A CA 1
ATOM 722 C C . GLY A 1 92 ? 0.043 -5.469 -13.061 1.00 94.81 92 GLY A C 1
ATOM 723 O O . GLY A 1 92 ? 0.487 -6.590 -13.291 1.00 94.81 92 GLY A O 1
ATOM 724 N N . GLU A 1 93 ? 0.655 -4.633 -12.215 1.00 93.69 93 GLU A N 1
ATOM 725 C CA . GLU A 1 93 ? 1.853 -5.014 -11.449 1.00 93.69 93 GLU A CA 1
ATOM 726 C C . GLU A 1 93 ? 1.578 -6.179 -10.485 1.00 93.69 93 GLU A C 1
ATOM 728 O O . GLU A 1 93 ? 2.406 -7.080 -10.348 1.00 93.69 93 GLU A O 1
ATOM 733 N N . TYR A 1 94 ? 0.416 -6.165 -9.831 1.00 94.62 94 TYR A N 1
ATOM 734 C CA . TYR A 1 94 ? -0.015 -7.211 -8.910 1.00 94.62 94 TYR A CA 1
ATOM 735 C C . TYR A 1 94 ? -0.283 -8.537 -9.633 1.00 94.62 94 TYR A C 1
ATOM 737 O O . TYR A 1 94 ? 0.200 -9.580 -9.203 1.00 94.62 94 TYR A O 1
ATOM 745 N N . ASP A 1 95 ? -0.992 -8.491 -10.759 1.00 95.31 95 ASP A N 1
ATOM 746 C CA . ASP A 1 95 ? -1.255 -9.643 -11.617 1.00 95.31 95 ASP A CA 1
ATOM 747 C C . ASP A 1 95 ? 0.052 -10.236 -12.163 1.00 95.31 95 ASP A C 1
ATOM 749 O O . ASP A 1 95 ? 0.233 -11.450 -12.119 1.00 95.31 95 ASP A O 1
ATOM 753 N N . TYR A 1 96 ? 1.001 -9.393 -12.584 1.00 94.38 96 TYR A N 1
ATOM 754 C CA . TYR A 1 96 ? 2.330 -9.839 -13.007 1.00 94.38 96 TYR A CA 1
ATOM 755 C C . TYR A 1 96 ? 3.072 -10.581 -11.889 1.00 94.38 96 TYR A C 1
ATOM 757 O O . TYR A 1 96 ? 3.651 -11.637 -12.135 1.00 94.38 96 TYR A O 1
ATOM 765 N N . MET A 1 97 ? 3.029 -10.053 -10.660 1.00 92.81 97 MET A N 1
ATOM 766 C CA . MET A 1 97 ? 3.638 -10.697 -9.494 1.00 92.81 97 MET A CA 1
ATOM 767 C C . MET A 1 97 ? 3.005 -12.061 -9.192 1.00 92.81 97 MET A C 1
ATOM 769 O O . MET A 1 97 ? 3.723 -12.980 -8.803 1.00 92.81 97 MET A O 1
ATOM 773 N N . LEU A 1 98 ? 1.682 -12.196 -9.346 1.00 93.00 98 LEU A N 1
ATOM 774 C CA . LEU A 1 98 ? 0.988 -13.472 -9.149 1.00 93.00 98 LEU A CA 1
ATOM 775 C C . LEU A 1 98 ? 1.403 -14.522 -10.188 1.00 93.00 98 LEU A C 1
ATOM 777 O O . LEU A 1 98 ? 1.510 -15.696 -9.842 1.00 93.00 98 LEU A O 1
ATOM 781 N N . ASP A 1 99 ? 1.644 -14.103 -11.431 1.00 94.19 99 ASP A N 1
ATOM 782 C CA . ASP A 1 99 ? 2.045 -15.002 -12.517 1.00 94.19 99 ASP A CA 1
ATOM 783 C C . ASP A 1 99 ? 3.549 -15.354 -12.490 1.00 94.19 99 ASP A C 1
ATOM 785 O O . ASP A 1 99 ? 3.918 -16.418 -12.982 1.00 94.19 99 ASP A O 1
ATOM 789 N N . HIS A 1 100 ? 4.399 -14.501 -11.897 1.00 94.00 100 HIS A N 1
ATOM 790 C CA . HIS A 1 100 ? 5.867 -14.658 -11.838 1.00 94.00 100 HIS A CA 1
ATOM 791 C C . HIS A 1 100 ? 6.398 -14.618 -10.390 1.00 94.00 100 HIS A C 1
ATOM 793 O O . HIS A 1 100 ? 7.110 -13.678 -9.998 1.00 94.00 100 HIS A O 1
ATOM 799 N N . PRO A 1 101 ? 6.051 -15.605 -9.544 1.00 89.56 101 PRO A N 1
ATOM 800 C CA . PRO A 1 101 ? 6.480 -15.641 -8.145 1.00 89.56 101 PRO A CA 1
ATOM 801 C C . PRO A 1 101 ? 8.003 -15.788 -7.969 1.00 89.56 101 PRO A C 1
ATOM 803 O O . PRO A 1 101 ? 8.545 -15.408 -6.929 1.00 89.56 101 PRO A O 1
ATOM 806 N N . GLU A 1 102 ? 8.713 -16.312 -8.968 1.00 90.69 102 GLU A N 1
ATOM 807 C CA . GLU A 1 102 ? 10.169 -16.467 -8.980 1.00 90.69 102 GLU A CA 1
ATOM 808 C C . GLU A 1 102 ? 10.925 -15.128 -9.027 1.00 90.69 102 GLU A C 1
ATOM 810 O O . GLU A 1 102 ? 12.038 -15.028 -8.506 1.00 90.69 102 GLU A O 1
ATOM 815 N N . GLU A 1 103 ? 10.315 -14.065 -9.564 1.00 91.94 103 GLU A N 1
ATOM 816 C CA . GLU A 1 103 ? 10.915 -12.727 -9.684 1.00 91.94 103 GLU A CA 1
ATOM 817 C C . GLU A 1 103 ? 10.786 -11.891 -8.396 1.00 91.94 103 GLU A C 1
ATOM 819 O O . GLU A 1 103 ? 10.557 -10.676 -8.418 1.00 91.94 103 GLU A O 1
ATOM 824 N N . MET A 1 104 ? 10.958 -12.537 -7.242 1.00 87.38 104 MET A N 1
ATOM 825 C CA . MET A 1 104 ? 10.730 -11.959 -5.914 1.00 87.38 104 MET A CA 1
ATOM 826 C C . MET A 1 104 ? 11.411 -10.593 -5.722 1.00 87.38 104 MET A C 1
ATOM 828 O O . MET A 1 104 ? 10.773 -9.643 -5.265 1.00 87.38 104 MET A O 1
ATOM 832 N N . TYR A 1 105 ? 12.675 -10.453 -6.136 1.00 90.50 105 TYR A N 1
ATOM 833 C CA . TYR A 1 105 ? 13.436 -9.206 -5.988 1.00 90.50 105 TYR A CA 1
ATOM 834 C C . TYR A 1 105 ? 12.825 -8.030 -6.770 1.00 90.50 105 TYR A C 1
ATOM 836 O O . TYR A 1 105 ? 12.709 -6.919 -6.246 1.00 90.50 105 TYR A O 1
ATOM 844 N N . TYR A 1 106 ? 12.402 -8.266 -8.015 1.00 91.62 106 TYR A N 1
ATOM 845 C CA . TYR A 1 106 ? 11.846 -7.221 -8.876 1.00 91.62 106 TYR A CA 1
ATOM 846 C C . TYR A 1 106 ? 10.432 -6.832 -8.458 1.00 91.62 106 TYR A C 1
ATOM 848 O O . TYR A 1 106 ? 10.124 -5.640 -8.387 1.00 91.62 106 TYR A O 1
ATOM 856 N N . ASN A 1 107 ? 9.597 -7.817 -8.122 1.00 92.12 107 ASN A N 1
ATOM 857 C CA . ASN A 1 107 ? 8.246 -7.582 -7.616 1.00 92.12 107 ASN A CA 1
ATOM 858 C C . ASN A 1 107 ? 8.279 -6.762 -6.319 1.00 92.12 107 ASN A C 1
ATOM 860 O O . ASN A 1 107 ? 7.553 -5.775 -6.176 1.00 92.12 107 ASN A O 1
ATOM 864 N N . TYR A 1 108 ? 9.205 -7.093 -5.415 1.00 90.69 108 TYR A N 1
ATOM 865 C CA . TYR A 1 108 ? 9.435 -6.325 -4.197 1.00 90.69 108 TYR A CA 1
ATOM 866 C C . TYR A 1 108 ? 9.893 -4.894 -4.511 1.00 90.69 108 TYR A C 1
ATOM 868 O O . TYR A 1 108 ? 9.312 -3.931 -4.014 1.00 90.69 108 TYR A O 1
ATOM 876 N N . TYR A 1 109 ? 10.878 -4.713 -5.393 1.00 91.31 109 TYR A N 1
ATOM 877 C CA . TYR A 1 109 ? 11.333 -3.379 -5.793 1.00 91.31 109 TYR A CA 1
ATOM 878 C C . TYR A 1 109 ? 10.200 -2.510 -6.375 1.00 91.31 109 TYR A C 1
ATOM 880 O O . TYR A 1 109 ? 10.073 -1.342 -5.995 1.00 91.31 109 TYR A O 1
ATOM 888 N N . ARG A 1 110 ? 9.344 -3.070 -7.246 1.00 91.44 110 ARG A N 1
ATOM 889 C CA . ARG A 1 110 ? 8.178 -2.365 -7.815 1.00 91.44 110 ARG A CA 1
ATOM 890 C C . ARG A 1 110 ? 7.203 -1.917 -6.726 1.00 91.44 110 ARG A C 1
ATOM 892 O O . ARG A 1 110 ? 6.843 -0.738 -6.679 1.00 91.44 110 ARG A O 1
ATOM 899 N N . TYR A 1 111 ? 6.867 -2.817 -5.802 1.00 91.38 111 TYR A N 1
ATOM 900 C CA . TYR A 1 111 ? 6.008 -2.512 -4.658 1.00 91.38 111 TYR A CA 1
ATOM 901 C C . TYR A 1 111 ? 6.566 -1.357 -3.803 1.00 91.38 111 TYR A C 1
ATOM 903 O O . TYR A 1 111 ? 5.862 -0.378 -3.528 1.00 91.38 111 TYR A O 1
ATOM 911 N N . TYR A 1 112 ? 7.849 -1.420 -3.425 1.00 90.56 112 TYR A N 1
ATOM 912 C CA . TYR A 1 112 ? 8.479 -0.385 -2.597 1.00 90.56 112 TYR A CA 1
ATOM 913 C C . TYR A 1 112 ? 8.582 0.949 -3.318 1.00 90.56 112 TYR A C 1
ATOM 915 O O . TYR A 1 112 ? 8.304 1.990 -2.721 1.00 90.56 112 TYR A O 1
ATOM 923 N N . ARG A 1 113 ? 8.927 0.941 -4.606 1.00 90.88 113 ARG A N 1
ATOM 924 C CA . ARG A 1 113 ? 8.943 2.163 -5.402 1.00 90.88 113 ARG A CA 1
ATOM 925 C C . ARG A 1 113 ? 7.571 2.828 -5.347 1.00 90.88 113 ARG A C 1
ATOM 927 O O . ARG A 1 113 ? 7.482 3.972 -4.916 1.00 90.88 113 ARG A O 1
ATOM 934 N N . ARG A 1 114 ? 6.487 2.121 -5.662 1.00 87.25 114 ARG A N 1
ATOM 935 C CA . ARG A 1 114 ? 5.138 2.709 -5.694 1.00 87.25 114 ARG A CA 1
ATOM 936 C C . ARG A 1 114 ? 4.700 3.312 -4.350 1.00 87.25 114 ARG A C 1
ATOM 938 O O . ARG A 1 114 ? 4.065 4.364 -4.341 1.00 87.25 114 ARG A O 1
ATOM 945 N N . ARG A 1 115 ? 5.079 2.709 -3.215 1.00 86.69 115 ARG A N 1
ATOM 946 C CA . ARG A 1 115 ? 4.689 3.200 -1.877 1.00 86.69 115 ARG A CA 1
ATOM 947 C C . ARG A 1 115 ? 5.601 4.294 -1.311 1.00 86.69 115 ARG A C 1
ATOM 949 O O . ARG A 1 115 ? 5.109 5.180 -0.617 1.00 86.69 115 ARG A O 1
ATOM 956 N N . TYR A 1 116 ? 6.899 4.248 -1.611 1.00 84.06 116 TYR A N 1
ATOM 957 C CA . TYR A 1 116 ? 7.906 5.144 -1.030 1.00 84.06 116 TYR A CA 1
ATOM 958 C C . TYR A 1 116 ? 8.476 6.170 -2.006 1.00 84.06 116 TYR A C 1
ATOM 960 O O . TYR A 1 116 ? 9.358 6.928 -1.605 1.00 84.06 116 TYR A O 1
ATOM 968 N N . THR A 1 117 ? 8.003 6.239 -3.259 1.00 82.94 117 THR A N 1
ATOM 969 C CA . THR A 1 117 ? 8.431 7.325 -4.151 1.00 82.94 117 THR A CA 1
ATOM 970 C C . THR A 1 117 ? 8.063 8.645 -3.471 1.00 82.94 117 THR A C 1
ATOM 972 O O . THR A 1 117 ? 6.876 8.884 -3.213 1.00 82.94 117 THR A O 1
ATOM 975 N N . PRO A 1 118 ? 9.049 9.488 -3.115 1.00 79.31 118 PRO A N 1
ATOM 976 C CA . PRO A 1 118 ? 8.762 10.732 -2.433 1.00 79.31 118 PRO A CA 1
ATOM 977 C C . PRO A 1 118 ? 7.903 11.584 -3.367 1.00 79.31 118 PRO A C 1
ATOM 979 O O . PRO A 1 118 ? 8.324 11.942 -4.461 1.00 79.31 118 PRO A O 1
ATOM 982 N N . LYS A 1 119 ? 6.671 11.886 -2.939 1.00 78.62 119 LYS A N 1
ATOM 983 C CA . LYS A 1 119 ? 5.754 12.763 -3.691 1.00 78.62 119 LYS A CA 1
ATOM 984 C C . LYS A 1 119 ? 6.255 14.209 -3.746 1.00 78.62 119 LYS A C 1
ATOM 986 O O . LYS A 1 119 ? 5.745 15.003 -4.525 1.00 78.62 119 LYS A O 1
ATOM 991 N N . VAL A 1 120 ? 7.218 14.543 -2.889 1.00 84.50 120 VAL A N 1
ATOM 992 C CA . VAL A 1 120 ? 7.893 15.837 -2.846 1.00 84.50 120 VAL A CA 1
ATOM 993 C C . VAL A 1 120 ? 9.294 15.688 -3.415 1.00 84.50 120 VAL A C 1
ATOM 995 O O . VAL A 1 120 ? 10.030 14.771 -3.048 1.00 84.50 120 VAL A O 1
ATOM 998 N N . ASP A 1 121 ? 9.684 16.604 -4.293 1.00 87.81 121 ASP A N 1
ATOM 999 C CA . ASP A 1 121 ? 11.042 16.628 -4.814 1.00 87.81 121 ASP A CA 1
ATOM 1000 C C . ASP A 1 121 ? 12.034 16.851 -3.672 1.00 87.81 121 ASP A C 1
ATOM 1002 O O . ASP A 1 121 ? 12.007 17.874 -2.985 1.00 87.81 121 ASP A O 1
ATOM 1006 N N . VAL A 1 122 ? 12.967 15.915 -3.499 1.00 88.62 122 VAL A N 1
ATOM 1007 C CA . VAL A 1 122 ? 13.993 15.965 -2.440 1.00 88.62 122 VAL A CA 1
ATOM 1008 C C . VAL A 1 122 ? 14.789 17.276 -2.486 1.00 88.62 122 VAL A C 1
ATOM 1010 O O . VAL A 1 122 ? 15.215 17.797 -1.458 1.00 88.62 122 VAL A O 1
ATOM 1013 N N . ARG A 1 123 ? 14.926 17.870 -3.677 1.00 92.69 123 ARG A N 1
ATOM 1014 C CA . ARG A 1 123 ? 15.562 19.178 -3.886 1.00 92.69 123 ARG A CA 1
ATOM 1015 C C . ARG A 1 123 ? 14.879 20.300 -3.103 1.00 92.69 123 ARG A C 1
ATOM 1017 O O . ARG A 1 123 ? 15.578 21.135 -2.542 1.00 92.69 123 ARG A O 1
ATOM 1024 N N . LEU A 1 124 ? 13.547 20.312 -3.028 1.00 90.75 124 LEU A N 1
ATOM 1025 C CA . LEU A 1 124 ? 12.803 21.327 -2.275 1.00 90.75 124 LEU A CA 1
ATOM 1026 C C . LEU A 1 124 ? 13.057 21.198 -0.773 1.00 90.75 124 LEU A C 1
ATOM 1028 O O . LEU A 1 124 ? 13.252 22.203 -0.094 1.00 90.75 124 LEU A O 1
ATOM 1032 N N . VAL A 1 125 ? 13.122 19.963 -0.270 1.00 91.94 125 VAL A N 1
ATOM 1033 C CA . VAL A 1 125 ? 13.434 19.687 1.139 1.00 91.94 125 VAL A CA 1
ATOM 1034 C C . VAL A 1 125 ? 14.853 20.151 1.476 1.00 91.94 125 VAL A C 1
ATOM 1036 O O . VAL A 1 125 ? 15.053 20.821 2.487 1.00 91.94 125 VAL A O 1
ATOM 1039 N N . LEU A 1 126 ? 15.828 19.861 0.608 1.00 94.12 126 LEU A N 1
ATOM 1040 C CA . LEU A 1 126 ? 17.213 20.304 0.785 1.00 94.12 126 LEU A CA 1
ATOM 1041 C C . LEU A 1 126 ? 17.343 21.830 0.739 1.00 94.12 126 LEU A C 1
ATOM 1043 O O . LEU A 1 126 ? 17.980 22.407 1.616 1.00 94.12 126 LEU A O 1
ATOM 1047 N N . LEU A 1 127 ? 16.714 22.493 -0.236 1.00 95.56 127 LEU A N 1
ATOM 1048 C CA . LEU A 1 127 ? 16.708 23.956 -0.321 1.00 95.56 127 LEU A CA 1
ATOM 1049 C C . LEU A 1 127 ? 16.075 24.586 0.924 1.00 95.56 127 LEU A C 1
ATOM 1051 O O . LEU A 1 127 ? 16.650 25.506 1.501 1.00 95.56 127 LEU A O 1
ATOM 1055 N N . GLY A 1 128 ? 14.937 24.055 1.379 1.00 94.81 128 GLY A N 1
ATOM 1056 C CA . GLY A 1 128 ? 14.283 24.504 2.606 1.00 94.81 128 GLY A CA 1
ATOM 1057 C C . GLY A 1 128 ? 15.183 24.350 3.833 1.00 94.81 128 GLY A C 1
ATOM 1058 O O . GLY A 1 128 ? 15.358 25.304 4.589 1.00 94.81 128 GLY A O 1
ATOM 1059 N N . ALA A 1 129 ? 15.819 23.189 3.999 1.00 95.56 129 ALA A N 1
ATOM 1060 C CA . ALA A 1 129 ? 16.748 22.943 5.100 1.00 95.56 129 ALA A CA 1
ATOM 1061 C C . ALA A 1 129 ? 17.955 23.898 5.067 1.00 95.56 129 ALA A C 1
ATOM 1063 O O . ALA A 1 129 ? 18.310 24.466 6.099 1.00 95.56 129 ALA A O 1
ATOM 1064 N N . ILE A 1 130 ? 18.547 24.132 3.890 1.00 96.06 130 ILE A N 1
ATOM 1065 C CA . ILE A 1 130 ? 19.683 25.052 3.713 1.00 96.06 130 ILE A CA 1
ATOM 1066 C C . ILE A 1 130 ? 19.287 26.487 4.079 1.00 96.06 130 ILE A C 1
ATOM 1068 O O . ILE A 1 130 ? 20.021 27.152 4.807 1.00 96.06 130 ILE A O 1
ATOM 1072 N N . LEU A 1 131 ? 18.123 26.963 3.627 1.00 94.88 131 LEU A N 1
ATOM 1073 C CA . LEU A 1 131 ? 17.636 28.309 3.945 1.00 94.88 131 LEU A CA 1
ATOM 1074 C C . LEU A 1 131 ? 17.360 28.478 5.445 1.00 94.88 131 LEU A C 1
ATOM 1076 O O . LEU A 1 131 ? 17.728 29.495 6.035 1.00 94.88 131 LEU A O 1
ATOM 1080 N N . VAL A 1 132 ? 16.770 27.474 6.095 1.00 95.94 132 VAL A N 1
ATOM 1081 C CA . VAL A 1 132 ? 16.531 27.497 7.546 1.00 95.94 132 VAL A CA 1
ATOM 1082 C C . VAL A 1 132 ? 17.851 27.530 8.317 1.00 95.94 132 VAL A C 1
ATOM 1084 O O . VAL A 1 132 ? 18.035 28.386 9.179 1.00 95.94 132 VAL A O 1
ATOM 1087 N N . VAL A 1 133 ? 18.811 26.667 7.979 1.00 94.88 133 VAL A N 1
ATOM 1088 C CA . VAL A 1 133 ? 20.132 26.666 8.632 1.00 94.88 133 VAL A CA 1
ATOM 1089 C C . VAL A 1 133 ? 20.859 27.993 8.398 1.00 94.88 133 VAL A C 1
ATOM 1091 O O . VAL A 1 133 ? 21.410 28.561 9.340 1.00 94.88 133 VAL A O 1
ATOM 1094 N N . SER A 1 134 ? 20.798 28.534 7.179 1.00 92.31 134 SER A N 1
ATOM 1095 C CA . SER A 1 134 ? 21.407 29.819 6.829 1.00 92.31 134 SER A CA 1
ATOM 1096 C C . SER A 1 134 ? 20.812 30.980 7.634 1.00 92.31 134 SER A C 1
ATOM 1098 O O . SER A 1 134 ? 21.552 31.771 8.217 1.00 92.31 134 SER A O 1
ATOM 1100 N N . THR A 1 135 ? 19.484 31.061 7.754 1.00 91.69 135 THR A N 1
ATOM 1101 C CA . THR A 1 135 ? 18.831 32.121 8.544 1.00 91.69 135 THR A CA 1
ATOM 1102 C C . THR A 1 135 ? 19.160 32.026 10.035 1.00 91.69 135 THR A C 1
ATOM 1104 O O . THR A 1 135 ? 19.385 33.057 10.672 1.00 91.69 135 THR A O 1
ATOM 1107 N N . ILE A 1 136 ? 19.265 30.813 10.589 1.00 93.06 136 ILE A N 1
ATOM 1108 C CA . ILE A 1 136 ? 19.688 30.592 11.980 1.00 93.06 136 ILE A CA 1
ATOM 1109 C C . ILE A 1 136 ? 21.137 31.044 12.182 1.00 93.06 136 ILE A C 1
ATOM 1111 O O . ILE A 1 136 ? 21.420 31.772 13.133 1.00 93.06 136 ILE A O 1
ATOM 1115 N N . GLN A 1 137 ? 22.045 30.666 11.278 1.00 87.50 137 GLN A N 1
ATOM 1116 C CA . GLN A 1 137 ? 23.449 31.077 11.337 1.00 87.50 137 GLN A CA 1
ATOM 1117 C C . GLN A 1 137 ? 23.583 32.602 11.279 1.00 87.50 137 GLN A C 1
ATOM 1119 O O . GLN A 1 137 ? 24.231 33.187 12.143 1.00 87.50 137 GLN A O 1
ATOM 1124 N N . VAL A 1 138 ? 22.919 33.262 10.327 1.00 89.81 138 VAL A N 1
ATOM 1125 C CA . VAL A 1 138 ? 22.979 34.725 10.170 1.00 89.81 138 VAL A CA 1
ATOM 1126 C C . VAL A 1 138 ? 22.376 35.443 11.376 1.00 89.81 138 VAL A C 1
ATOM 1128 O O . VAL A 1 138 ? 22.969 36.393 11.881 1.00 89.81 138 VAL A O 1
ATOM 1131 N N . LYS A 1 139 ? 21.239 34.975 11.900 1.00 85.75 139 LYS A N 1
ATOM 1132 C CA . LYS A 1 139 ? 20.608 35.572 13.085 1.00 85.75 139 LYS A CA 1
ATOM 1133 C C . LYS A 1 139 ? 21.445 35.371 14.348 1.00 85.75 139 LYS A C 1
ATOM 1135 O O . LYS A 1 139 ? 21.535 36.284 15.162 1.00 85.75 139 LYS A O 1
ATOM 1140 N N . SER A 1 140 ? 22.087 34.213 14.494 1.00 84.69 140 SER A N 1
ATOM 1141 C CA . SER A 1 140 ? 23.013 33.941 15.597 1.00 84.69 140 SER A CA 1
ATOM 1142 C C . SER A 1 140 ? 24.242 34.849 15.536 1.00 84.69 140 SER A C 1
ATOM 1144 O O . SER A 1 140 ? 24.636 35.406 16.558 1.00 84.69 140 SER A O 1
ATOM 1146 N N . GLN A 1 141 ? 24.825 35.034 14.348 1.00 80.50 141 GLN A N 1
ATOM 1147 C CA . GLN A 1 141 ? 25.956 35.944 14.144 1.00 80.50 141 GLN A CA 1
ATOM 1148 C C . GLN A 1 141 ? 25.552 37.407 14.394 1.00 80.50 141 GLN A C 1
ATOM 1150 O O . GLN A 1 141 ? 26.284 38.142 15.050 1.00 80.50 141 GLN A O 1
ATOM 1155 N N . LEU A 1 142 ? 24.353 37.819 13.964 1.00 73.25 142 LEU A N 1
ATOM 1156 C CA . LEU A 1 142 ? 23.822 39.161 14.217 1.00 73.25 142 LEU A CA 1
ATOM 1157 C C . LEU A 1 142 ? 23.567 39.415 15.713 1.00 73.25 142 LEU A C 1
ATOM 1159 O O . LEU A 1 142 ? 23.950 40.463 16.223 1.00 73.25 142 LEU A O 1
ATOM 1163 N N . ASN A 1 143 ? 22.981 38.455 16.438 1.00 77.12 143 ASN A N 1
ATOM 1164 C CA . ASN A 1 143 ? 22.779 38.559 17.889 1.00 77.12 143 ASN A CA 1
ATOM 1165 C C . ASN A 1 143 ? 24.106 38.684 18.650 1.00 77.12 143 ASN A C 1
ATOM 1167 O O . ASN A 1 143 ? 24.210 39.475 19.586 1.00 77.12 143 ASN A O 1
ATOM 1171 N N . PHE A 1 144 ? 25.122 37.919 18.245 1.00 75.88 144 PHE A N 1
ATOM 1172 C CA . PHE A 1 144 ? 26.459 37.997 18.828 1.00 75.88 144 PHE A CA 1
ATOM 1173 C C . PHE A 1 144 ? 27.111 39.367 18.578 1.00 75.88 144 PHE A C 1
ATOM 1175 O O . PHE A 1 144 ? 27.697 39.958 19.483 1.00 75.88 144 PHE A O 1
ATOM 1182 N N . LEU A 1 145 ? 26.940 39.925 17.377 1.00 69.56 145 LEU A N 1
ATOM 1183 C CA . LEU A 1 145 ? 27.469 41.240 17.016 1.00 69.56 145 LEU A CA 1
ATOM 1184 C C . LEU A 1 145 ? 26.742 42.380 17.759 1.00 69.56 145 LEU A C 1
ATOM 1186 O O . LEU A 1 145 ? 27.389 43.292 18.266 1.00 69.56 145 LEU A O 1
ATOM 1190 N N . VAL A 1 146 ? 25.416 42.299 17.925 1.00 70.25 146 VAL A N 1
ATOM 1191 C CA . VAL A 1 146 ? 24.636 43.239 18.758 1.00 70.25 146 VAL A CA 1
ATOM 1192 C C . VAL A 1 146 ? 25.050 43.172 20.230 1.00 70.25 146 VAL A C 1
ATOM 1194 O O . VAL A 1 146 ? 25.108 44.203 20.888 1.00 70.25 146 VAL A O 1
ATOM 1197 N N . PHE A 1 147 ? 25.384 41.996 20.759 1.00 73.00 147 PHE A N 1
ATOM 1198 C CA . PHE A 1 147 ? 25.894 41.869 22.127 1.00 73.00 147 PHE A CA 1
ATOM 1199 C C . PHE A 1 147 ? 27.258 42.561 22.309 1.00 73.00 147 PHE A C 1
ATOM 1201 O O . PHE A 1 147 ? 27.466 43.283 23.288 1.00 73.00 147 PHE A O 1
ATOM 1208 N N . LEU A 1 148 ? 28.165 42.402 21.339 1.00 66.56 148 LEU A N 1
ATOM 1209 C CA . LEU A 1 148 ? 29.494 43.022 21.366 1.00 66.56 148 LEU A CA 1
ATOM 1210 C C . LEU A 1 148 ? 29.468 44.545 21.148 1.00 66.56 148 LEU A C 1
ATOM 1212 O O . LEU A 1 148 ? 30.218 45.259 21.804 1.00 66.56 148 LEU A O 1
ATOM 1216 N N . PHE A 1 149 ? 28.610 45.062 20.263 1.00 66.00 149 PHE A N 1
ATOM 1217 C CA . PHE A 1 149 ? 28.561 46.501 19.950 1.00 66.00 149 PHE A CA 1
ATOM 1218 C C . PHE A 1 149 ? 27.467 47.277 20.704 1.00 66.00 149 PHE A C 1
ATOM 1220 O O . PHE A 1 149 ? 27.600 48.482 20.913 1.00 66.00 149 PHE A O 1
ATOM 1227 N N . GLY A 1 150 ? 26.409 46.613 21.171 1.00 57.38 150 GLY A N 1
ATOM 1228 C CA . GLY A 1 150 ? 25.345 47.219 21.982 1.00 57.38 150 GLY A CA 1
ATOM 1229 C C . GLY A 1 150 ? 25.778 47.525 23.418 1.00 57.38 150 GLY A C 1
ATOM 1230 O O . GLY A 1 150 ? 25.318 48.500 24.009 1.00 57.38 150 GLY A O 1
A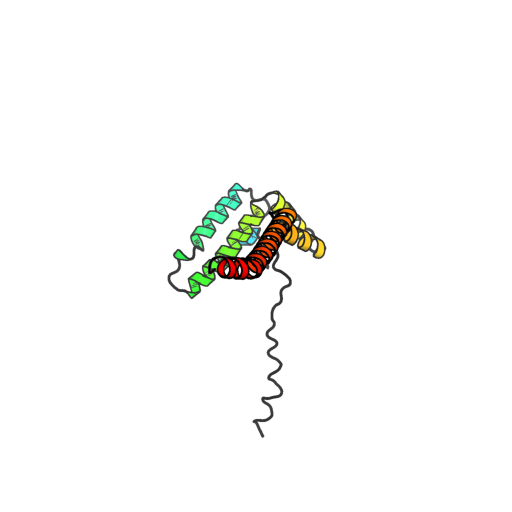TOM 1231 N N . SER A 1 151 ? 26.730 46.759 23.958 1.00 56.66 151 SER A N 1
ATOM 1232 C CA . SER A 1 151 ? 27.404 47.081 25.224 1.00 56.66 151 SER A CA 1
ATOM 1233 C C . SER A 1 151 ? 28.334 48.300 25.103 1.00 56.66 151 SER A C 1
ATOM 1235 O O . SER A 1 151 ? 28.494 49.039 26.072 1.00 56.66 151 SER A O 1
ATOM 1237 N N . SER A 1 152 ? 28.867 48.579 23.907 1.00 53.78 152 SER A N 1
ATOM 1238 C CA . SER A 1 152 ? 29.703 49.759 23.643 1.00 53.78 152 SER A CA 1
ATOM 1239 C C . SER A 1 152 ? 28.896 51.058 23.481 1.00 53.78 152 SER A C 1
ATOM 1241 O O . SER A 1 152 ? 29.377 52.120 23.865 1.00 53.78 152 SER A O 1
ATOM 1243 N N . PHE A 1 153 ? 27.660 50.998 22.970 1.00 54.19 153 PHE A N 1
ATOM 1244 C CA . PHE A 1 153 ? 26.819 52.194 22.787 1.00 54.19 153 PHE A CA 1
ATOM 1245 C C . PHE A 1 153 ? 26.190 52.714 24.091 1.00 54.19 153 PHE A C 1
ATOM 1247 O O . PHE A 1 153 ? 26.143 53.925 24.297 1.00 54.19 153 PHE A O 1
ATOM 1254 N N . ASN A 1 154 ? 25.784 51.836 25.019 1.00 53.16 154 ASN A N 1
ATOM 1255 C CA . ASN A 1 154 ? 25.307 52.272 26.343 1.00 53.16 154 ASN A CA 1
ATOM 1256 C C . ASN A 1 154 ? 26.429 52.847 27.228 1.00 53.16 154 ASN A C 1
ATOM 1258 O O . ASN A 1 154 ? 26.144 53.613 28.144 1.00 53.16 154 ASN A O 1
ATOM 1262 N N . ALA A 1 155 ? 27.695 52.519 26.950 1.00 52.69 155 ALA A N 1
ATOM 1263 C CA . ALA A 1 155 ? 28.844 53.094 27.650 1.00 52.69 155 ALA A CA 1
ATOM 1264 C C . ALA A 1 155 ? 29.222 54.503 27.144 1.00 52.69 155 ALA A C 1
ATOM 1266 O O . ALA A 1 155 ? 29.776 55.285 27.909 1.00 52.69 155 ALA A O 1
ATOM 1267 N N . MET A 1 156 ? 28.903 54.856 25.890 1.00 51.72 156 MET A N 1
ATOM 1268 C CA . MET A 1 156 ? 29.165 56.192 25.320 1.00 51.72 156 MET A CA 1
ATOM 1269 C C . MET A 1 156 ? 28.020 57.197 25.518 1.00 51.72 156 MET A C 1
ATOM 1271 O O . MET A 1 156 ? 28.253 58.390 25.381 1.00 51.72 156 MET A O 1
ATOM 1275 N N . ALA A 1 157 ? 26.805 56.752 25.860 1.00 50.03 157 ALA A N 1
ATOM 1276 C CA . ALA A 1 157 ? 25.674 57.633 26.192 1.00 50.03 157 ALA A CA 1
ATOM 1277 C C . ALA A 1 157 ? 25.606 58.024 27.687 1.00 50.03 157 ALA A C 1
ATOM 1279 O O . ALA A 1 157 ? 24.685 58.726 28.098 1.00 50.03 157 ALA A O 1
ATOM 1280 N N . ALA A 1 158 ? 26.554 57.548 28.501 1.00 51.38 158 ALA A N 1
ATOM 1281 C CA . ALA A 1 158 ? 26.665 57.831 29.935 1.00 51.38 158 ALA A CA 1
ATOM 1282 C C . ALA A 1 158 ? 27.741 58.890 30.272 1.00 51.38 158 ALA A C 1
ATOM 1284 O O . ALA A 1 158 ? 28.138 58.997 31.433 1.00 51.38 158 ALA A O 1
ATOM 1285 N N . PHE A 1 159 ? 28.206 59.652 29.276 1.00 47.53 159 PHE A N 1
ATOM 1286 C CA . PHE A 1 159 ? 29.105 60.800 29.429 1.00 47.53 159 PHE A CA 1
ATOM 1287 C C . PHE A 1 159 ? 28.502 62.054 28.798 1.00 47.53 159 PHE A C 1
ATOM 1289 O O . PHE A 1 159 ? 27.911 61.928 27.701 1.00 47.53 159 PHE A O 1
#

Foldseek 3Di:
DVPPVVVPPPVPPPPPPVPVPDLQQLRPDALCVLLVHDLPDDLVSLVVSLVVLLVVLPLVVDDDPVSSVVSVVSNVSSVSSNVQCNDPVSSVLSVVCVVCVVPVVVSVVVSCCVVPVPPDDVVVVVVVVVVVVVVVVVVVVVVVVCVVVVVVVVVVVVD

Radius of gyration: 29.56 Å; chains: 1; bounding box: 50×93×57 Å

Sequence (159 aa):
MCLLLALFTGLFFVTECSAQPGNIYCGQQTCYEVLGVSRDADLSAIQKAYRSLARQHHPDKHATQERKVAAEQEFIKIATAYEVLRDAEQRGEYDYMLDHPEEMYYNYYRYYRRRYTPKVDVRLVLLGAILVVSTIQVKSQLNFLVFLFGSSFNAMAAF

InterPro domains:
  IPR001623 DnaJ domain [PF00226] (31-95)
  IPR001623 DnaJ domain [PR00625] (32-50)
  IPR001623 DnaJ domain [PR00625] (50-65)
  IPR001623 DnaJ domain [PR00625] (70-90)
  IPR001623 DnaJ domain [PS50076] (30-98)
  IPR001623 DnaJ domain [SM00271] (29-90)
  IPR001623 DnaJ domain [cd06257] (30-87)
  IPR018253 DnaJ domain, conserved site [PS00636] (75-94)
  IPR036869 Chaperone J-domain superfamily [G3DSA:1.10.287.110] (17-122)
  IPR036869 Chaperone J-domain superfamily [SSF46565] (25-99)
  IPR044632 DnaJ homolog subfamily C member 25-like [PTHR44176] (3-143)

pLDDT: mean 81.57, std 17.76, range [39.41, 96.88]

Secondary structure (DSSP, 8-state):
--SSSTTSSSS---------S---TTTTS-HHHHHT--TT--HHHHHHHHHHHHHHS-GGG--SHHHHHHHHHHHHHHHHHHHHHHSHHHHHHHHHHHH-TT-HHHHHHHHHHHHHS-SS-HHHHHHHHHHHHHHHHHHHHHHHHHHHHHHHHHHHTT-